Protein AF-A0A4R8PS12-F1 (afdb_monomer)

pL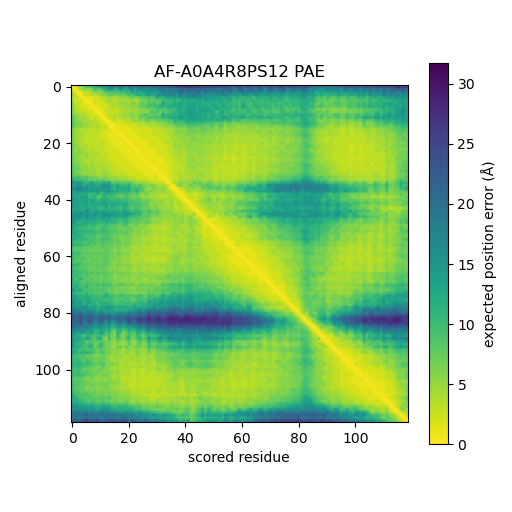DDT: mean 80.33, std 8.62, range [54.62, 93.38]

Radius of gyration: 19.25 Å; Cα contacts (8 Å, |Δi|>4): 33; chains: 1; bounding box: 38×36×56 Å

Sequence (119 aa):
MPLIRPFVLKFTEPTLFLLNLFITLIYGLLYIWLDSPIVFVEIYSFSFALEALAFLGVLFGAIIVIPPFFVYPYKHLEPQFGENGRIQPEKRLPPVLAGAFAIPISLLWFGWLARPDIH

Secondary structure (DSSP, 8-state):
-TTTHHHHHHHH-HHHHHHHHHHHHHHHHHHHHHT-HIIIIIIS---HHHHHHHHHHHHHHHHHHHHHHHHHIIIIIHHHHHHHS---GGGG-HHHHHHHHHHHHHHHHHHHH-STT--

Mean predicted aligned error: 8.05 Å

Organism: NCBI:txid1347390

Solvent-accessible surface area (backbone atoms only — not comparable to full-atom values): 7021 Å² total; per-residue (Å²): 118,80,82,54,50,65,59,50,47,37,74,72,34,65,69,56,34,52,52,51,52,52,52,51,49,52,53,52,52,52,52,51,60,77,68,41,58,61,56,41,42,71,59,64,62,47,53,76,70,54,49,56,54,60,57,47,56,58,56,55,51,50,62,65,46,47,60,59,63,54,48,50,45,60,71,62,48,53,70,53,47,78,80,70,74,65,81,63,74,69,80,66,46,68,68,53,58,58,51,65,56,50,52,60,51,50,51,52,49,50,63,63,52,68,39,79,92,57,130

Structure (mmCIF, N/CA/C/O backbone):
data_AF-A0A4R8PS12-F1
#
_entry.id   AF-A0A4R8PS12-F1
#
loop_
_atom_site.group_PDB
_atom_site.id
_atom_site.type_symbol
_atom_site.label_atom_id
_atom_site.label_alt_id
_atom_site.label_comp_id
_atom_site.label_asym_id
_atom_site.label_entity_id
_atom_site.label_seq_id
_atom_site.pdbx_PDB_ins_code
_atom_site.Cartn_x
_atom_site.Cartn_y
_atom_site.Cartn_z
_atom_site.occupancy
_atom_site.B_iso_or_equiv
_atom_site.auth_seq_id
_atom_site.auth_comp_id
_atom_site.auth_asym_id
_atom_site.auth_atom_id
_atom_site.pdbx_PDB_model_num
ATOM 1 N N . MET A 1 1 ? -9.885 -24.863 21.320 1.00 60.62 1 MET A N 1
ATOM 2 C CA . MET A 1 1 ? -10.756 -23.843 20.687 1.00 60.62 1 MET A CA 1
ATOM 3 C C . MET A 1 1 ? -10.113 -22.481 20.331 1.00 60.62 1 MET A C 1
ATOM 5 O O . MET A 1 1 ? -10.821 -21.701 19.702 1.00 60.62 1 MET A O 1
ATOM 9 N N . PRO A 1 2 ? -8.835 -22.137 20.620 1.00 70.56 2 PRO A N 1
ATOM 10 C CA . PRO A 1 2 ? -8.322 -20.805 20.254 1.00 70.56 2 PRO A CA 1
ATOM 11 C C . PRO A 1 2 ? -8.100 -20.603 18.740 1.00 70.56 2 PRO A C 1
ATOM 13 O O . PRO A 1 2 ? -8.195 -19.474 18.275 1.00 70.56 2 PRO A O 1
ATOM 16 N N . LEU A 1 3 ? -7.892 -21.672 17.954 1.00 76.19 3 LEU A N 1
ATOM 17 C CA . LEU A 1 3 ? -7.621 -21.574 16.507 1.00 76.19 3 LEU A CA 1
ATOM 18 C C . LEU A 1 3 ? -8.828 -21.179 15.640 1.00 76.19 3 LEU A C 1
ATOM 20 O O . LEU A 1 3 ? -8.641 -20.618 14.569 1.00 76.19 3 LEU A O 1
ATOM 24 N N . ILE A 1 4 ? -10.059 -21.466 16.071 1.00 84.50 4 ILE A N 1
ATOM 25 C CA . ILE A 1 4 ? -11.274 -21.198 15.272 1.00 84.50 4 ILE A CA 1
ATOM 26 C C . ILE A 1 4 ? -11.767 -19.759 15.468 1.00 84.50 4 ILE A C 1
ATOM 28 O O . ILE A 1 4 ? -12.372 -19.167 14.575 1.00 84.50 4 ILE A O 1
ATOM 32 N N . ARG A 1 5 ? -11.457 -19.166 16.624 1.00 80.19 5 ARG A N 1
ATOM 33 C CA . ARG A 1 5 ? -11.913 -17.835 17.037 1.00 80.19 5 ARG A CA 1
ATOM 34 C C . ARG A 1 5 ? -11.624 -16.726 16.005 1.00 80.19 5 ARG A C 1
ATOM 36 O O . ARG A 1 5 ? -12.538 -15.949 15.750 1.00 80.19 5 ARG A O 1
ATOM 43 N N . PRO A 1 6 ? -10.446 -16.656 15.353 1.00 78.19 6 PRO A N 1
ATOM 44 C CA . PRO A 1 6 ? -10.165 -15.632 14.345 1.00 78.19 6 PRO A CA 1
ATOM 45 C C . PRO A 1 6 ? -10.997 -15.799 13.070 1.00 78.19 6 PRO A C 1
ATOM 47 O O . PRO A 1 6 ? -11.360 -14.813 12.439 1.00 78.19 6 PRO A O 1
ATOM 50 N N . PHE A 1 7 ? -11.299 -17.039 12.673 1.00 81.06 7 PHE A N 1
ATOM 51 C CA . PHE A 1 7 ? -12.138 -17.309 11.504 1.00 81.06 7 PHE A CA 1
ATOM 52 C C . PHE A 1 7 ? -13.590 -16.941 11.788 1.00 81.06 7 PHE A C 1
ATOM 54 O O . P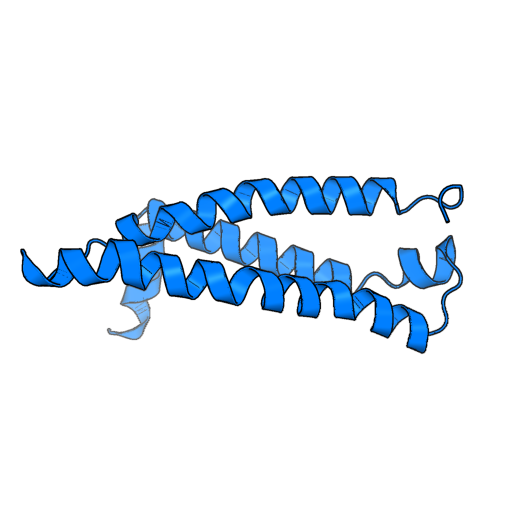HE A 1 7 ? -14.208 -16.272 10.971 1.00 81.06 7 PHE A O 1
ATOM 61 N N . VAL A 1 8 ? -14.096 -17.282 12.974 1.00 81.31 8 VAL A N 1
ATOM 62 C CA . VAL A 1 8 ? -15.448 -16.893 13.396 1.00 81.31 8 VAL A CA 1
ATOM 63 C C . VAL A 1 8 ? -15.574 -15.373 13.476 1.00 81.31 8 VAL A C 1
ATOM 65 O O . VAL A 1 8 ? -16.480 -14.828 12.863 1.00 81.31 8 VAL A O 1
ATOM 68 N N . LEU A 1 9 ? -14.637 -14.666 14.126 1.00 82.00 9 LEU A N 1
ATOM 69 C CA . LEU A 1 9 ? -14.676 -13.197 14.177 1.00 82.00 9 LEU A CA 1
ATOM 70 C C . LEU A 1 9 ? -14.682 -12.561 12.782 1.00 82.00 9 LEU A C 1
ATOM 72 O O . LEU A 1 9 ? -15.420 -11.609 12.563 1.00 82.00 9 LEU A O 1
ATOM 76 N N . LYS A 1 10 ? -13.915 -13.106 11.828 1.00 79.75 10 LYS A N 1
ATOM 77 C CA . LYS A 1 10 ? -13.907 -12.599 10.448 1.00 79.75 10 LYS A CA 1
ATOM 78 C C . LYS A 1 10 ? -15.263 -12.703 9.756 1.00 79.75 10 LYS A C 1
ATOM 80 O O . LYS A 1 10 ? -15.558 -11.836 8.952 1.00 79.75 10 LYS A O 1
ATOM 85 N N . PHE A 1 11 ? -16.061 -13.733 10.030 1.00 80.88 11 PHE A N 1
ATOM 86 C CA . PHE A 1 11 ? -17.381 -13.889 9.407 1.00 80.88 11 PHE A CA 1
ATOM 87 C C . PHE A 1 11 ? -18.515 -13.251 10.221 1.00 80.88 11 PHE A C 1
ATOM 89 O O . PHE A 1 11 ? -19.542 -12.901 9.648 1.00 80.88 11 PHE A O 1
ATOM 96 N N . THR A 1 12 ? -18.335 -13.070 11.531 1.00 83.50 12 THR A N 1
ATOM 97 C CA . THR A 1 12 ? -19.336 -12.449 12.412 1.00 83.50 12 THR A CA 1
ATOM 98 C C . THR A 1 12 ? -19.235 -10.921 12.437 1.00 83.50 12 THR A C 1
ATOM 100 O O . THR A 1 12 ? -20.251 -10.250 12.595 1.00 83.50 12 THR A O 1
ATOM 103 N N . GLU A 1 13 ? -18.036 -10.352 12.267 1.00 86.00 13 GLU A N 1
ATOM 104 C CA . GLU A 1 13 ? -17.817 -8.901 12.236 1.00 86.00 13 GLU A CA 1
ATOM 105 C C . GLU A 1 13 ? -17.578 -8.410 10.790 1.00 86.00 13 GLU A C 1
ATOM 107 O O . GLU A 1 13 ? -16.477 -8.573 10.251 1.00 86.00 13 GLU A O 1
ATOM 112 N N . PRO A 1 14 ? -18.569 -7.767 10.138 1.00 82.00 14 PRO A N 1
ATOM 113 C CA . PRO A 1 14 ? -18.490 -7.406 8.717 1.00 82.00 14 PRO A CA 1
ATOM 114 C C . PRO A 1 14 ? -17.364 -6.410 8.402 1.00 82.00 14 PRO A C 1
ATOM 116 O O . PRO A 1 14 ? -16.747 -6.479 7.340 1.00 82.00 14 PRO A O 1
ATOM 119 N N . THR A 1 15 ? -17.030 -5.516 9.333 1.00 83.94 15 THR A N 1
ATOM 120 C CA . THR A 1 15 ? -15.928 -4.557 9.165 1.00 83.94 15 THR A CA 1
ATOM 121 C C . THR A 1 15 ? -14.572 -5.261 9.058 1.00 83.94 15 THR A C 1
ATOM 123 O O . THR A 1 15 ? -13.759 -4.906 8.204 1.00 83.94 15 THR A O 1
ATOM 126 N N . LEU A 1 16 ? -14.329 -6.295 9.877 1.00 85.44 16 LEU A N 1
ATOM 127 C CA . LEU A 1 16 ? -13.097 -7.087 9.807 1.00 85.44 16 LEU A CA 1
ATOM 128 C C . LEU A 1 16 ? -13.020 -7.895 8.512 1.00 85.44 16 LEU A C 1
ATOM 130 O O . LEU A 1 16 ? -11.931 -8.049 7.954 1.00 85.44 16 LEU A O 1
ATOM 134 N N . PHE A 1 17 ? -14.153 -8.406 8.028 1.00 86.25 17 PHE A N 1
ATOM 135 C CA . PHE A 1 17 ? -14.222 -9.102 6.747 1.00 86.25 17 PHE A CA 1
ATOM 136 C C . PHE A 1 17 ? -13.762 -8.204 5.593 1.00 86.25 17 PHE A C 1
ATOM 138 O O . PHE A 1 17 ? -12.854 -8.574 4.848 1.00 86.25 17 PHE A O 1
ATOM 145 N N . LEU A 1 18 ? -14.337 -7.001 5.488 1.00 87.12 18 LEU A N 1
ATOM 146 C CA . LEU A 1 18 ? -14.022 -6.039 4.428 1.00 87.12 18 LEU A CA 1
ATOM 147 C C . LEU A 1 18 ? -12.560 -5.582 4.474 1.00 87.12 18 LEU A C 1
ATOM 149 O O . LEU A 1 18 ? -11.910 -5.500 3.434 1.00 87.12 18 LEU A O 1
ATOM 153 N N . LEU A 1 19 ? -12.019 -5.345 5.671 1.00 87.25 19 LEU A N 1
ATOM 154 C CA . LEU A 1 19 ? -10.603 -5.017 5.858 1.00 87.25 19 LEU A CA 1
ATOM 155 C C . LEU A 1 19 ? -9.679 -6.140 5.376 1.00 87.25 19 LEU A C 1
ATOM 157 O O . LEU A 1 19 ? -8.699 -5.874 4.684 1.00 87.25 19 LEU A O 1
ATOM 161 N N . ASN A 1 20 ? -9.991 -7.394 5.718 1.00 88.88 20 ASN A N 1
ATOM 162 C CA . ASN A 1 20 ? -9.208 -8.536 5.249 1.00 88.88 20 ASN A CA 1
ATOM 163 C C . ASN A 1 20 ? -9.282 -8.671 3.727 1.00 88.88 20 ASN A C 1
ATOM 165 O O . ASN A 1 20 ? -8.245 -8.849 3.097 1.00 88.88 20 ASN A O 1
ATOM 169 N N . LEU A 1 21 ? -10.474 -8.531 3.139 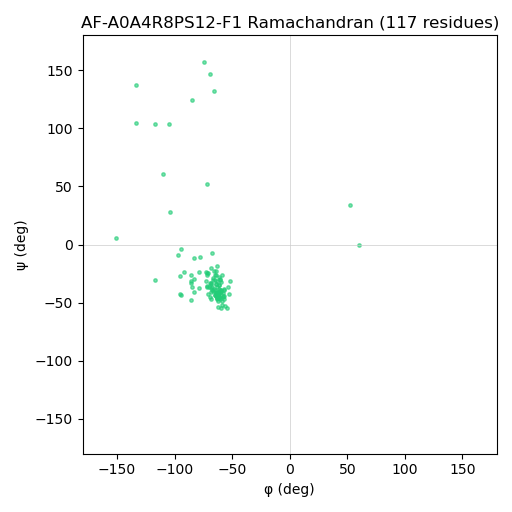1.00 89.69 21 LEU A N 1
ATOM 170 C CA . LEU A 1 21 ? -10.656 -8.560 1.687 1.00 89.69 21 LEU A CA 1
ATOM 171 C C . LEU A 1 21 ? -9.816 -7.473 0.997 1.00 89.69 21 LEU A C 1
ATOM 173 O O . LEU A 1 21 ? -9.128 -7.748 0.016 1.00 89.69 21 LEU A O 1
ATOM 177 N N . PHE A 1 22 ? -9.834 -6.255 1.541 1.00 88.62 22 PHE A N 1
ATOM 178 C CA . PHE A 1 22 ? -9.058 -5.126 1.033 1.00 88.62 22 PHE A CA 1
ATOM 179 C C . PHE A 1 22 ? -7.548 -5.389 1.090 1.00 88.62 22 PHE A C 1
ATOM 181 O O . PHE A 1 22 ? -6.846 -5.186 0.102 1.00 88.62 22 PHE A O 1
ATOM 188 N N . ILE A 1 23 ? -7.049 -5.907 2.216 1.00 89.38 23 ILE A N 1
ATOM 189 C CA . ILE A 1 23 ? -5.636 -6.277 2.367 1.00 89.38 23 ILE A CA 1
ATOM 190 C C . ILE A 1 23 ? -5.262 -7.385 1.374 1.00 89.38 23 ILE A C 1
ATOM 192 O O . ILE A 1 23 ? -4.244 -7.272 0.695 1.00 89.38 23 ILE A O 1
ATOM 196 N N . THR A 1 24 ? -6.086 -8.429 1.243 1.00 92.56 24 THR A N 1
ATOM 197 C CA . THR A 1 24 ? -5.857 -9.511 0.274 1.00 92.56 24 THR A CA 1
ATOM 198 C C . THR A 1 24 ? -5.783 -8.982 -1.156 1.00 92.56 24 THR A C 1
ATOM 200 O O . THR A 1 24 ? -4.895 -9.394 -1.899 1.00 92.56 24 THR A O 1
ATOM 203 N N . LEU A 1 25 ? -6.654 -8.043 -1.531 1.00 91.62 25 LEU A N 1
ATOM 204 C CA . LEU A 1 25 ? -6.622 -7.406 -2.847 1.00 91.62 25 LEU A CA 1
ATOM 205 C C . LEU A 1 25 ? -5.315 -6.632 -3.070 1.00 91.62 25 LEU A C 1
ATOM 207 O O . LEU A 1 25 ? -4.690 -6.802 -4.113 1.00 91.62 25 LEU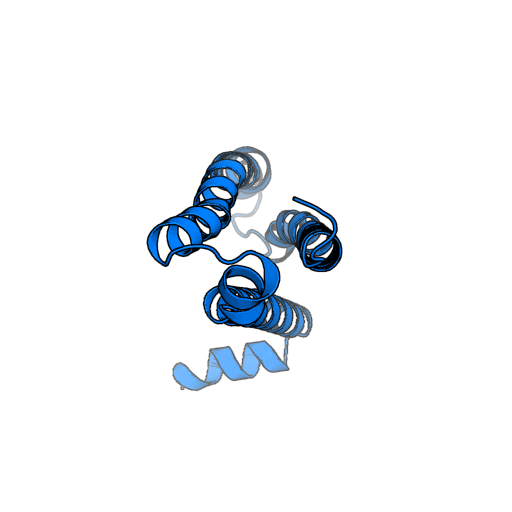 A O 1
ATOM 211 N N . ILE A 1 26 ? -4.866 -5.837 -2.092 1.00 90.19 26 ILE A N 1
ATOM 212 C CA . ILE A 1 26 ? -3.600 -5.088 -2.194 1.00 90.19 26 ILE A CA 1
ATOM 213 C C . ILE A 1 26 ? -2.413 -6.035 -2.371 1.00 90.19 26 ILE A C 1
ATOM 215 O O . ILE A 1 26 ? -1.579 -5.813 -3.246 1.00 90.19 26 ILE A O 1
ATOM 219 N N . TYR A 1 27 ? -2.337 -7.097 -1.565 1.00 89.81 27 TYR A N 1
ATOM 220 C CA . TYR A 1 27 ? -1.260 -8.078 -1.692 1.00 89.81 27 TYR A CA 1
ATOM 221 C C . TYR A 1 27 ? -1.312 -8.803 -3.038 1.00 89.81 27 TYR A C 1
ATOM 223 O O . TYR A 1 27 ? -0.271 -8.970 -3.665 1.00 89.81 27 TYR A O 1
ATOM 231 N N . GLY A 1 28 ? -2.502 -9.178 -3.515 1.00 91.44 28 GLY A N 1
ATOM 232 C CA . GLY A 1 28 ? -2.670 -9.772 -4.842 1.00 91.44 28 GLY A CA 1
ATOM 233 C C . GLY A 1 28 ? -2.135 -8.866 -5.953 1.00 91.44 28 GLY A C 1
ATOM 234 O O . GLY A 1 28 ? -1.359 -9.321 -6.788 1.00 91.44 28 GLY A O 1
ATOM 235 N N . LEU A 1 29 ? -2.477 -7.575 -5.924 1.00 89.50 29 LEU A N 1
ATOM 236 C CA . LEU A 1 29 ? -1.967 -6.592 -6.886 1.00 89.50 29 LEU A CA 1
ATOM 237 C C . LEU A 1 29 ? -0.449 -6.419 -6.801 1.00 89.50 29 LEU A C 1
ATOM 239 O O . LEU A 1 29 ? 0.210 -6.334 -7.833 1.00 89.50 29 LEU A O 1
ATOM 243 N N . LEU A 1 30 ? 0.109 -6.392 -5.589 1.00 87.56 30 LEU A N 1
ATOM 244 C CA . LEU A 1 30 ? 1.552 -6.290 -5.385 1.00 87.56 30 LEU A CA 1
ATOM 245 C C . LEU A 1 30 ? 2.285 -7.492 -5.989 1.00 87.56 30 LEU A C 1
ATOM 247 O O . LEU A 1 30 ? 3.300 -7.305 -6.651 1.00 87.56 30 LEU A O 1
ATOM 251 N N . TYR A 1 31 ? 1.761 -8.708 -5.817 1.00 86.44 31 TYR A N 1
ATOM 252 C CA . TYR A 1 31 ? 2.359 -9.902 -6.417 1.00 86.44 31 TYR A CA 1
ATOM 253 C C . TYR A 1 31 ? 2.235 -9.925 -7.940 1.00 86.44 31 TYR A C 1
ATOM 255 O O . TYR A 1 31 ? 3.211 -10.251 -8.604 1.00 86.44 31 TYR A O 1
ATOM 263 N N . ILE A 1 32 ? 1.086 -9.526 -8.495 1.00 86.56 32 ILE A N 1
ATOM 264 C CA . ILE A 1 32 ? 0.917 -9.405 -9.954 1.00 86.56 32 ILE A CA 1
ATOM 265 C C . ILE A 1 32 ? 1.916 -8.396 -10.526 1.00 86.56 32 ILE A C 1
ATOM 267 O O . ILE A 1 32 ? 2.474 -8.616 -11.593 1.00 86.56 32 ILE A O 1
ATOM 271 N N . TRP A 1 33 ? 2.163 -7.295 -9.817 1.00 82.06 33 TRP A N 1
ATOM 272 C CA . TRP A 1 33 ? 3.131 -6.294 -10.249 1.00 82.06 33 TRP A CA 1
ATOM 273 C C . TRP A 1 33 ? 4.572 -6.819 -10.236 1.00 82.06 33 TRP A C 1
ATOM 275 O O . TRP A 1 33 ? 5.312 -6.551 -11.179 1.00 82.06 33 TRP A O 1
ATOM 285 N N . LEU A 1 34 ? 4.947 -7.599 -9.214 1.00 80.50 34 LEU A N 1
ATOM 286 C CA . LEU A 1 34 ? 6.251 -8.273 -9.152 1.00 80.50 34 LEU A CA 1
ATOM 287 C C . LEU A 1 34 ? 6.436 -9.328 -10.254 1.00 80.50 34 LEU A C 1
ATOM 289 O O . LEU A 1 34 ? 7.567 -9.603 -10.633 1.00 80.50 34 LEU A O 1
ATOM 293 N N . ASP A 1 35 ? 5.343 -9.900 -10.760 1.00 80.31 35 ASP A N 1
ATOM 294 C CA . ASP A 1 35 ? 5.328 -10.945 -11.791 1.00 80.31 35 ASP A CA 1
ATOM 295 C C . ASP A 1 35 ? 4.914 -10.404 -13.175 1.00 80.31 35 ASP A C 1
ATOM 297 O O . ASP A 1 35 ? 4.345 -11.124 -13.993 1.00 80.31 35 ASP A O 1
ATOM 301 N N . SER A 1 36 ? 5.172 -9.118 -13.460 1.00 75.75 36 SER A N 1
ATOM 302 C CA . SER A 1 36 ? 4.805 -8.468 -14.732 1.00 75.75 36 SER A CA 1
ATOM 303 C C . SER A 1 36 ? 6.015 -8.137 -15.627 1.00 75.75 36 SER A C 1
ATOM 305 O O . SER A 1 36 ? 6.225 -6.971 -15.984 1.00 75.75 36 SER A O 1
ATOM 307 N N . PRO A 1 37 ? 6.816 -9.133 -16.062 1.00 69.94 37 PRO A N 1
ATOM 308 C CA . PRO A 1 37 ? 7.938 -8.891 -16.965 1.00 69.94 37 PRO A CA 1
ATOM 309 C C . PRO A 1 37 ? 7.462 -8.465 -18.359 1.00 69.94 37 PRO A C 1
ATOM 311 O O . PRO A 1 37 ? 8.213 -7.833 -19.086 1.00 69.94 37 PRO A O 1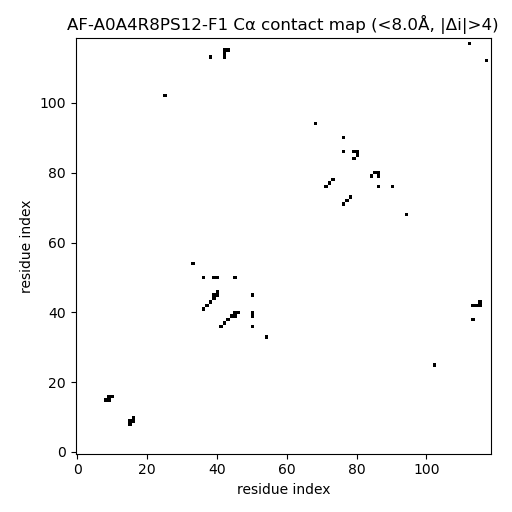
ATOM 314 N N . ILE A 1 38 ? 6.207 -8.740 -18.733 1.00 74.75 38 ILE A N 1
ATOM 315 C CA . ILE A 1 38 ? 5.639 -8.354 -20.035 1.00 74.75 38 ILE A CA 1
ATOM 316 C C . ILE A 1 38 ? 5.714 -6.833 -20.228 1.00 74.75 38 ILE A C 1
ATOM 318 O O . ILE A 1 38 ? 6.143 -6.356 -21.274 1.00 74.75 38 ILE A O 1
ATOM 322 N N . VAL A 1 39 ? 5.361 -6.044 -19.209 1.00 77.88 39 VAL A N 1
ATOM 323 C CA . VAL A 1 39 ? 5.400 -4.579 -19.334 1.00 77.88 39 VAL A CA 1
ATOM 324 C C . VAL A 1 39 ? 6.846 -4.085 -19.410 1.00 77.88 39 VAL A C 1
ATOM 326 O O . VAL A 1 39 ? 7.175 -3.274 -20.269 1.00 77.88 39 VAL A O 1
ATOM 329 N N . PHE A 1 40 ? 7.735 -4.589 -18.556 1.00 76.06 40 PHE A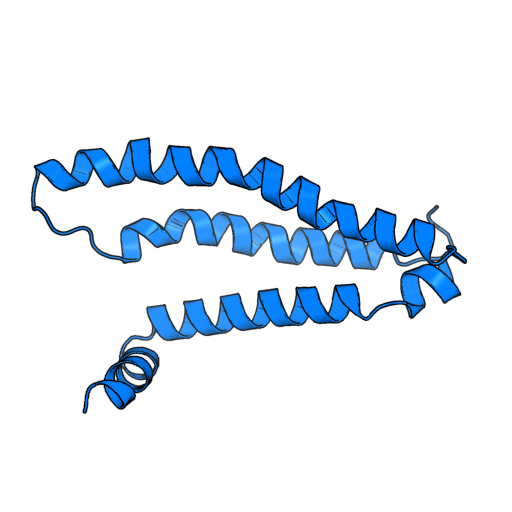 N 1
ATOM 330 C CA . PHE A 1 40 ? 9.105 -4.074 -18.474 1.00 76.06 40 PHE A CA 1
ATOM 331 C C . PHE A 1 40 ? 10.026 -4.594 -19.589 1.00 76.06 40 PHE A C 1
ATOM 333 O O . PHE A 1 40 ? 10.846 -3.841 -20.112 1.00 76.06 40 PHE A O 1
ATOM 340 N N . VAL A 1 41 ? 9.883 -5.855 -19.989 1.00 77.19 41 VAL A N 1
ATOM 341 C CA . VAL A 1 41 ? 10.758 -6.527 -20.959 1.00 77.19 41 VAL A CA 1
ATOM 342 C C . VAL A 1 41 ? 10.195 -6.455 -22.376 1.00 77.19 41 VAL A C 1
ATOM 344 O O . VAL A 1 41 ? 10.954 -6.163 -23.295 1.00 77.19 41 VAL A O 1
ATOM 347 N N . GLU A 1 42 ? 8.892 -6.674 -22.592 1.00 77.81 42 GLU A N 1
ATOM 348 C CA . GLU A 1 42 ? 8.338 -6.680 -23.959 1.00 77.81 42 GLU A CA 1
ATOM 349 C C . GLU A 1 42 ? 8.020 -5.272 -24.480 1.00 77.81 42 GLU A C 1
ATOM 351 O O . GLU A 1 42 ? 8.302 -4.982 -25.640 1.00 77.81 42 GLU A O 1
ATOM 356 N N . ILE A 1 43 ? 7.467 -4.382 -23.644 1.00 78.62 43 ILE A N 1
ATOM 357 C CA . ILE A 1 43 ? 7.104 -3.012 -24.066 1.00 78.62 43 ILE A CA 1
ATOM 358 C C . ILE A 1 43 ? 8.305 -2.071 -23.950 1.00 78.62 43 ILE A C 1
ATOM 360 O O . ILE A 1 43 ? 8.608 -1.327 -24.880 1.00 78.62 43 ILE A O 1
ATOM 364 N N . TYR A 1 44 ? 8.992 -2.107 -22.806 1.00 78.06 44 TYR A N 1
ATOM 365 C CA . TYR A 1 44 ? 10.078 -1.176 -22.498 1.00 78.06 44 TYR A CA 1
ATOM 366 C C . TYR A 1 44 ? 11.480 -1.712 -22.792 1.00 78.06 44 TYR A C 1
ATOM 368 O O . TYR A 1 44 ? 12.439 -0.938 -22.766 1.00 78.06 44 TYR A O 1
ATOM 376 N N . SER A 1 45 ? 11.632 -3.001 -23.115 1.00 80.69 45 SER A N 1
ATOM 377 C CA . SER A 1 45 ? 12.936 -3.627 -23.395 1.00 80.69 45 SER A CA 1
ATOM 378 C C . SER A 1 45 ? 13.989 -3.394 -22.299 1.00 80.69 45 SER A C 1
ATOM 380 O O . SER A 1 45 ? 15.182 -3.254 -22.574 1.00 80.69 45 SER A O 1
ATOM 382 N N . PHE A 1 46 ? 13.558 -3.337 -21.034 1.00 81.50 46 PHE A N 1
ATOM 383 C CA . PHE A 1 46 ? 14.459 -3.166 -19.897 1.00 81.50 46 PHE A CA 1
ATOM 384 C C . PHE A 1 46 ? 15.329 -4.408 -19.678 1.00 81.50 46 PHE A C 1
ATOM 386 O O . PHE A 1 46 ? 14.910 -5.543 -19.892 1.00 81.50 46 PHE A O 1
ATOM 393 N N . SER A 1 47 ? 16.559 -4.189 -19.204 1.00 83.38 47 SER A N 1
ATOM 394 C CA . SER A 1 47 ? 17.380 -5.275 -18.668 1.00 83.38 47 SER A CA 1
ATOM 395 C C . SER A 1 47 ? 16.875 -5.687 -17.280 1.00 83.38 47 SER A C 1
ATOM 397 O O . SER A 1 47 ? 16.298 -4.872 -16.559 1.00 83.38 47 SER A O 1
ATOM 399 N N . PHE A 1 48 ? 17.167 -6.919 -16.851 1.00 79.31 48 PHE A N 1
ATOM 400 C CA . PHE A 1 48 ? 16.781 -7.426 -15.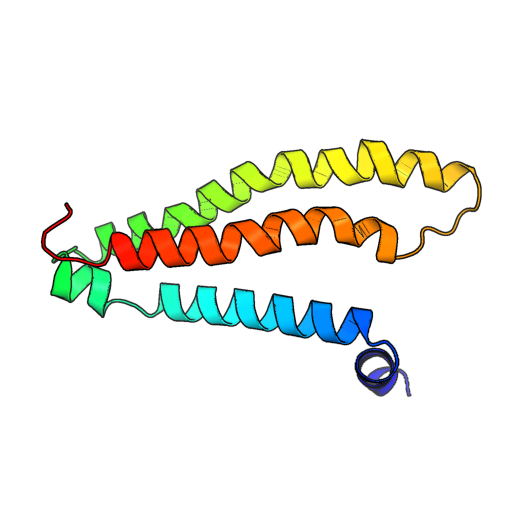523 1.00 79.31 48 PHE A CA 1
ATOM 401 C C . PHE A 1 48 ? 17.190 -6.504 -14.355 1.00 79.31 48 PHE A C 1
ATOM 403 O O . PHE A 1 48 ? 16.504 -6.429 -13.340 1.00 79.31 48 PHE A O 1
ATOM 410 N N . ALA A 1 49 ? 18.302 -5.771 -14.486 1.00 82.44 49 ALA A N 1
ATOM 411 C CA . ALA A 1 49 ? 18.743 -4.820 -13.464 1.00 82.44 49 ALA A CA 1
ATOM 412 C C . ALA A 1 49 ? 17.861 -3.557 -13.405 1.00 82.44 49 ALA A C 1
ATOM 414 O O . ALA A 1 49 ? 17.615 -3.028 -12.322 1.00 82.44 49 ALA A O 1
ATOM 415 N N . LEU A 1 50 ? 17.378 -3.081 -14.557 1.00 82.56 50 LEU A N 1
ATOM 416 C CA . LEU A 1 50 ? 16.454 -1.946 -14.657 1.00 82.56 50 LEU A CA 1
ATOM 417 C C . LEU A 1 50 ? 15.049 -2.318 -14.167 1.00 82.56 50 LEU A C 1
ATOM 419 O O . LEU A 1 50 ? 14.407 -1.511 -13.500 1.00 82.56 50 LEU A O 1
ATOM 423 N N . GLU A 1 51 ? 14.608 -3.550 -14.418 1.00 81.19 51 GLU A N 1
ATOM 424 C CA . GLU A 1 51 ? 13.365 -4.095 -13.859 1.00 81.19 51 GLU A CA 1
ATOM 425 C C . GLU A 1 51 ? 13.394 -4.085 -12.320 1.00 81.19 51 GLU A C 1
ATOM 427 O O . GLU A 1 51 ? 12.502 -3.533 -11.675 1.00 81.19 51 GLU A O 1
ATOM 432 N N . ALA A 1 52 ? 14.480 -4.579 -11.715 1.00 81.44 52 ALA A N 1
ATOM 433 C CA . ALA A 1 52 ? 14.661 -4.529 -10.263 1.00 81.44 52 ALA A CA 1
ATOM 434 C C . ALA A 1 52 ? 14.662 -3.093 -9.707 1.00 81.44 52 ALA A C 1
ATOM 436 O O . ALA A 1 52 ? 14.200 -2.850 -8.588 1.00 81.44 52 ALA A O 1
ATOM 437 N N . LEU A 1 53 ? 15.153 -2.126 -10.488 1.00 84.75 53 LEU A N 1
ATOM 438 C CA . LEU A 1 53 ? 15.139 -0.716 -10.113 1.00 84.75 53 LEU A CA 1
ATOM 439 C C . LEU A 1 53 ? 13.718 -0.134 -10.120 1.00 84.75 53 LEU A C 1
ATOM 441 O O . LEU A 1 53 ? 13.385 0.652 -9.233 1.00 84.75 53 LEU A O 1
ATOM 445 N N . ALA A 1 54 ? 12.859 -0.556 -11.052 1.00 82.94 54 ALA A N 1
ATOM 446 C CA . ALA A 1 54 ? 11.446 -0.178 -11.054 1.00 82.94 54 ALA A CA 1
ATOM 447 C C . ALA A 1 54 ? 10.733 -0.663 -9.775 1.00 82.94 54 ALA A C 1
ATOM 449 O O . ALA A 1 54 ? 9.913 0.065 -9.204 1.00 82.94 54 ALA A O 1
ATOM 450 N N . PHE A 1 55 ? 11.127 -1.829 -9.246 1.00 81.25 55 PHE A N 1
ATOM 451 C CA . PHE A 1 55 ? 10.605 -2.353 -7.982 1.00 81.25 55 PHE A CA 1
ATOM 452 C C . PHE A 1 55 ? 10.972 -1.514 -6.743 1.00 81.25 55 PHE A C 1
ATOM 454 O O . PHE A 1 55 ? 10.218 -1.512 -5.762 1.00 81.25 55 PHE A O 1
ATOM 461 N N . LEU A 1 56 ? 12.042 -0.706 -6.787 1.00 86.75 56 LEU A N 1
ATOM 462 C CA . LEU A 1 56 ? 12.370 0.225 -5.694 1.00 86.75 56 LEU A CA 1
ATOM 463 C C . LEU A 1 56 ? 11.304 1.305 -5.478 1.00 86.75 56 LEU A C 1
ATOM 465 O O . LEU A 1 56 ? 11.247 1.875 -4.387 1.00 86.75 56 LEU A O 1
ATOM 469 N N . GLY A 1 57 ? 10.422 1.562 -6.450 1.00 84.81 57 GLY A N 1
ATOM 470 C CA . GLY A 1 57 ? 9.292 2.475 -6.264 1.00 84.81 57 GLY A CA 1
ATOM 471 C C . GLY A 1 57 ? 8.430 2.114 -5.046 1.00 84.81 57 GLY A C 1
ATOM 472 O O . GLY A 1 57 ? 8.008 3.001 -4.301 1.00 84.81 57 GLY A O 1
ATOM 473 N N . VAL A 1 58 ? 8.251 0.817 -4.764 1.00 85.75 58 VAL A N 1
ATOM 474 C CA . VAL A 1 58 ? 7.517 0.345 -3.575 1.00 85.75 58 VAL A CA 1
ATOM 475 C C . VAL A 1 58 ? 8.277 0.652 -2.285 1.00 85.75 58 VAL A C 1
ATOM 477 O O . VAL A 1 58 ? 7.661 1.043 -1.293 1.00 85.75 58 VAL A O 1
ATOM 480 N N . LEU A 1 59 ? 9.610 0.544 -2.297 1.00 88.19 59 LEU A N 1
ATOM 481 C CA . LEU A 1 59 ? 10.445 0.901 -1.149 1.00 88.19 59 LEU A CA 1
ATOM 482 C C . LEU A 1 59 ? 10.323 2.395 -0.826 1.00 88.19 59 LEU A C 1
ATOM 484 O O . LEU A 1 59 ? 10.105 2.758 0.330 1.00 88.19 59 LEU A O 1
ATOM 488 N N . PHE A 1 60 ? 10.401 3.260 -1.840 1.00 90.50 60 PHE A N 1
ATOM 489 C CA . PHE A 1 60 ? 10.202 4.699 -1.655 1.00 90.50 60 PHE A CA 1
ATOM 490 C C . PHE A 1 60 ? 8.793 5.019 -1.146 1.00 90.50 60 PHE A C 1
ATOM 492 O O . PHE A 1 60 ? 8.651 5.804 -0.207 1.00 90.50 60 PHE A O 1
ATOM 499 N N . GLY A 1 61 ? 7.763 4.365 -1.690 1.00 87.44 61 GLY A N 1
ATOM 500 C CA . GLY A 1 61 ? 6.393 4.485 -1.189 1.00 87.44 61 GLY A CA 1
ATOM 501 C C . GLY A 1 61 ? 6.278 4.115 0.294 1.00 87.44 61 GLY A C 1
ATOM 502 O O . GLY A 1 61 ? 5.686 4.862 1.073 1.00 87.44 61 GLY A O 1
ATOM 503 N N . ALA A 1 62 ? 6.912 3.017 0.715 1.00 88.56 62 ALA A N 1
ATOM 504 C CA . ALA A 1 62 ? 6.941 2.605 2.116 1.00 88.56 62 ALA A CA 1
ATOM 505 C C . ALA A 1 62 ? 7.631 3.650 3.008 1.00 88.56 62 ALA A C 1
ATOM 507 O O . ALA A 1 62 ? 7.089 4.012 4.053 1.00 88.56 62 ALA A O 1
ATOM 508 N N . ILE A 1 63 ? 8.776 4.191 2.578 1.00 93.38 63 ILE A N 1
ATOM 509 C CA . ILE A 1 63 ? 9.510 5.231 3.318 1.00 93.38 63 ILE A CA 1
ATOM 510 C C . ILE A 1 63 ? 8.651 6.487 3.514 1.00 93.38 63 ILE A C 1
ATOM 512 O O . ILE A 1 63 ? 8.641 7.059 4.603 1.00 93.38 63 ILE A O 1
ATOM 516 N N . ILE A 1 64 ? 7.888 6.890 2.497 1.00 90.19 64 ILE A N 1
ATOM 517 C CA . ILE A 1 64 ? 7.001 8.062 2.564 1.00 90.19 64 ILE A CA 1
ATOM 518 C C . ILE A 1 64 ? 5.809 7.822 3.509 1.00 90.19 64 ILE A C 1
ATOM 520 O O . ILE A 1 64 ? 5.355 8.752 4.177 1.00 90.19 64 ILE A O 1
ATOM 524 N N . VAL A 1 65 ? 5.309 6.586 3.604 1.00 88.50 65 VAL A N 1
ATOM 525 C CA . VAL A 1 65 ? 4.163 6.226 4.463 1.00 88.50 65 VAL A CA 1
ATOM 526 C C . V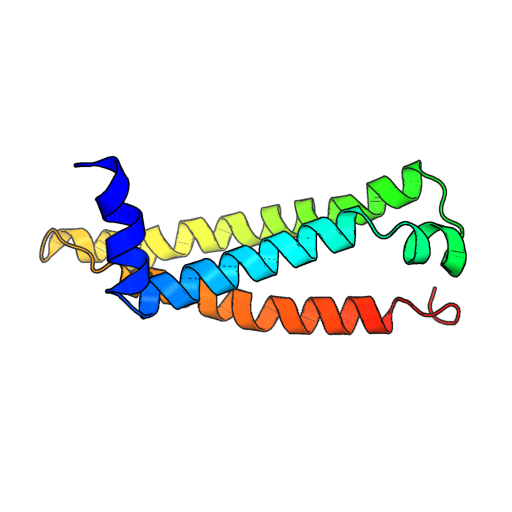AL A 1 65 ? 4.553 6.063 5.939 1.00 88.50 65 VAL A C 1
ATOM 528 O O . VAL A 1 65 ? 3.709 6.251 6.818 1.00 88.50 65 VAL A O 1
ATOM 531 N N . ILE A 1 66 ? 5.821 5.776 6.243 1.00 89.12 66 ILE A N 1
ATOM 532 C CA . ILE A 1 66 ? 6.309 5.594 7.620 1.00 89.12 66 ILE A CA 1
ATOM 533 C C . ILE A 1 66 ? 5.993 6.806 8.528 1.00 89.12 66 ILE A C 1
ATOM 535 O O . ILE A 1 66 ? 5.340 6.611 9.555 1.00 89.12 66 ILE A O 1
ATOM 539 N N . PRO A 1 67 ? 6.368 8.059 8.195 1.00 89.31 67 PRO A N 1
ATOM 540 C CA . PRO A 1 67 ? 6.102 9.208 9.061 1.00 89.31 67 PRO A CA 1
ATOM 541 C C . PRO A 1 67 ? 4.618 9.416 9.425 1.00 89.31 67 PRO A C 1
ATOM 543 O O . PRO A 1 67 ? 4.320 9.485 10.621 1.00 89.31 67 PRO A O 1
ATOM 546 N N . PRO A 1 68 ? 3.656 9.480 8.476 1.00 84.81 68 PRO A N 1
ATOM 547 C CA . PRO A 1 68 ? 2.247 9.648 8.833 1.00 84.81 68 PRO A CA 1
ATOM 548 C C . PRO A 1 68 ? 1.694 8.454 9.621 1.00 84.81 68 PRO A C 1
ATOM 550 O O . PRO A 1 68 ? 0.841 8.649 10.491 1.00 84.81 68 PRO A O 1
ATOM 553 N N . PHE A 1 69 ? 2.210 7.242 9.385 1.00 84.31 69 PHE A N 1
ATOM 554 C CA . PHE A 1 69 ? 1.819 6.047 10.132 1.00 84.31 69 PHE A CA 1
ATOM 555 C C . PHE A 1 69 ? 2.192 6.116 11.619 1.00 84.31 69 PHE A C 1
ATOM 557 O O . PHE A 1 69 ? 1.430 5.622 12.443 1.00 84.31 69 PHE A O 1
ATOM 564 N N . PHE A 1 70 ? 3.310 6.755 11.982 1.00 84.25 70 PHE A N 1
ATOM 565 C CA . PHE A 1 70 ? 3.692 6.968 13.386 1.00 84.25 70 PHE A CA 1
ATOM 566 C C . PHE A 1 70 ? 3.039 8.212 14.000 1.00 84.25 70 PHE A C 1
ATOM 568 O O . PHE A 1 70 ? 2.637 8.194 15.164 1.00 84.25 70 PHE A O 1
ATOM 575 N N . VAL A 1 71 ? 2.877 9.287 13.224 1.00 84.12 71 VAL A N 1
ATOM 576 C CA . VAL A 1 71 ? 2.287 10.542 13.720 1.00 84.12 71 VAL A CA 1
ATOM 577 C C . VAL A 1 71 ? 0.804 10.383 14.058 1.00 84.12 71 VAL A C 1
ATOM 579 O O . VAL A 1 71 ? 0.346 10.939 15.056 1.00 84.12 71 VAL A O 1
ATOM 582 N N . TYR A 1 72 ? 0.046 9.629 13.258 1.00 82.00 72 TYR A N 1
ATOM 583 C CA . TYR A 1 72 ? -1.387 9.426 13.477 1.00 82.00 72 TYR A CA 1
ATOM 584 C C . TYR A 1 72 ? -1.718 8.786 14.844 1.00 82.00 72 TYR A C 1
ATOM 586 O O . TYR A 1 72 ? -2.475 9.389 15.609 1.00 82.00 72 TYR A O 1
ATOM 594 N N . PRO A 1 73 ? -1.156 7.621 15.224 1.00 78.06 73 PRO A N 1
ATOM 595 C CA . PRO A 1 73 ? -1.405 7.029 16.532 1.00 78.06 73 PRO A CA 1
ATOM 596 C C . PRO A 1 73 ? -0.875 7.878 17.684 1.00 78.06 73 PRO A C 1
ATOM 598 O O . PRO A 1 73 ? -1.593 8.036 18.669 1.00 78.06 73 PRO A O 1
ATOM 601 N N . TYR A 1 74 ? 0.300 8.490 17.536 1.00 78.12 74 TYR A N 1
ATOM 602 C CA . TYR A 1 74 ? 0.864 9.375 18.557 1.00 78.12 74 TYR A CA 1
ATOM 603 C C . TYR A 1 74 ? -0.045 10.581 18.839 1.00 78.12 74 TYR A C 1
ATOM 605 O O . TYR A 1 74 ? -0.342 10.915 19.981 1.00 78.12 74 TYR A O 1
ATOM 613 N N . LYS A 1 75 ? -0.568 11.234 17.794 1.00 76.06 75 LYS A N 1
ATOM 614 C CA . LYS A 1 75 ? -1.410 12.425 17.972 1.00 76.06 75 LYS A CA 1
ATOM 615 C C . LYS A 1 75 ? -2.868 12.128 18.279 1.00 76.06 75 LYS A C 1
ATOM 617 O O . LYS A 1 75 ? -3.535 13.002 18.823 1.00 76.06 75 LYS A O 1
ATOM 622 N N . HIS A 1 76 ? -3.421 11.010 17.817 1.00 72.12 76 HIS A N 1
ATOM 623 C CA . HIS A 1 76 ? -4.869 10.778 17.877 1.00 72.12 76 HIS A CA 1
ATOM 624 C C . HIS A 1 76 ? -5.248 9.589 18.747 1.00 72.12 76 HIS A C 1
ATOM 626 O O . HIS A 1 76 ? -6.321 9.625 19.335 1.00 72.12 76 HIS A O 1
ATOM 632 N N . LEU A 1 77 ? -4.414 8.556 18.867 1.00 73.25 77 LEU A N 1
ATOM 633 C CA . LEU A 1 77 ? -4.749 7.354 19.636 1.00 73.25 77 LEU A CA 1
ATOM 634 C C . LEU A 1 77 ? -4.190 7.426 21.067 1.00 73.25 77 LEU A C 1
ATOM 636 O O . LEU A 1 77 ? -4.925 7.133 22.005 1.00 73.25 77 LEU A O 1
ATOM 640 N N . GLU A 1 78 ? -2.954 7.886 21.265 1.00 72.75 78 GLU A N 1
ATOM 641 C CA . GLU A 1 78 ? -2.340 8.015 22.601 1.00 72.75 78 GLU A CA 1
ATOM 642 C C . GLU A 1 78 ? -3.081 8.951 23.573 1.00 72.75 78 GLU A C 1
ATOM 644 O O . GLU A 1 78 ? -3.277 8.550 24.720 1.00 72.75 78 GLU A O 1
ATOM 649 N N . PRO A 1 79 ? -3.604 10.126 23.169 1.00 70.31 79 PRO A N 1
ATOM 650 C CA . PRO A 1 79 ? -4.355 10.986 24.089 1.00 70.31 79 PRO A CA 1
ATOM 651 C C . PRO A 1 79 ? -5.652 10.336 24.591 1.00 70.31 79 PRO A C 1
ATOM 653 O O . PRO A 1 79 ? -6.120 10.629 25.686 1.00 70.31 79 PRO A O 1
ATOM 656 N N . GLN A 1 80 ? -6.220 9.412 23.809 1.00 67.25 80 GLN A N 1
ATOM 657 C CA . GLN A 1 80 ? -7.467 8.715 24.133 1.00 67.25 80 GLN A CA 1
ATOM 658 C C . GLN A 1 80 ? -7.257 7.508 25.059 1.00 67.25 80 GLN A C 1
ATOM 660 O O . GLN A 1 80 ? -8.229 6.965 25.589 1.00 67.25 80 GLN A O 1
ATOM 665 N N . PHE A 1 81 ? -6.007 7.077 25.280 1.00 65.62 81 PHE A N 1
ATOM 666 C CA . PHE A 1 81 ? -5.698 6.032 26.260 1.00 65.62 81 PHE A CA 1
ATOM 667 C C . PHE A 1 81 ? -5.963 6.493 27.701 1.00 65.62 81 PHE A C 1
ATOM 669 O O . PHE A 1 81 ? -6.308 5.659 28.538 1.00 65.62 81 PHE A O 1
ATOM 676 N N . GLY A 1 82 ? -5.854 7.799 27.974 1.00 56.03 82 GLY A N 1
ATOM 677 C CA . GLY A 1 82 ? -6.018 8.375 29.311 1.00 56.03 82 GLY A CA 1
ATOM 678 C C . GLY A 1 82 ? -7.457 8.423 29.836 1.00 56.03 82 GLY A C 1
ATOM 679 O O . GLY A 1 82 ? -7.641 8.435 31.047 1.00 56.03 82 GLY A O 1
ATOM 680 N N . GLU A 1 83 ? -8.477 8.413 28.967 1.00 58.06 83 GLU A N 1
ATOM 681 C CA . GLU A 1 83 ? -9.866 8.647 29.402 1.00 58.06 83 GLU A CA 1
ATOM 682 C C . GLU A 1 83 ? -10.678 7.373 29.683 1.00 58.06 83 GLU A C 1
ATOM 684 O O . GLU A 1 83 ? -11.585 7.431 30.500 1.00 58.06 83 GLU A O 1
ATOM 689 N N . ASN A 1 84 ? -10.384 6.220 29.057 1.00 54.62 84 ASN A N 1
ATOM 690 C CA . ASN A 1 84 ? -11.175 4.984 29.253 1.00 54.62 84 ASN A CA 1
ATOM 691 C C . ASN A 1 84 ? -10.396 3.660 29.074 1.00 54.62 84 ASN A C 1
ATOM 693 O O . ASN A 1 84 ? -11.003 2.586 29.065 1.00 54.62 84 ASN A O 1
ATOM 697 N N . GLY A 1 85 ? -9.068 3.692 28.882 1.00 59.69 85 GLY A N 1
ATOM 698 C CA . GLY A 1 85 ? -8.203 2.498 28.785 1.00 59.69 85 GLY A CA 1
ATOM 699 C C . GLY A 1 85 ? -8.513 1.512 27.643 1.00 59.69 85 GLY A C 1
ATOM 700 O O . GLY A 1 85 ? -7.836 0.494 27.496 1.00 59.69 85 GLY A O 1
ATOM 701 N N . ARG A 1 86 ? -9.534 1.782 26.821 1.00 59.19 86 ARG A N 1
ATOM 702 C CA . ARG A 1 86 ? -10.010 0.912 25.742 1.00 59.19 86 ARG A CA 1
ATOM 703 C C . ARG A 1 86 ? -10.213 1.732 24.479 1.00 59.19 86 ARG A C 1
ATOM 705 O O . ARG A 1 86 ? -11.198 2.451 24.336 1.00 59.19 86 ARG A O 1
ATOM 712 N N . ILE A 1 87 ? -9.289 1.582 23.537 1.00 63.88 87 ILE A N 1
ATOM 713 C CA . ILE A 1 87 ? -9.440 2.130 22.192 1.00 63.88 87 ILE A CA 1
ATOM 714 C C . ILE A 1 87 ? -10.239 1.145 21.349 1.00 63.88 87 ILE A C 1
ATOM 716 O O . ILE A 1 87 ? -9.857 -0.016 21.203 1.00 63.88 87 ILE A O 1
ATOM 720 N N . GLN A 1 88 ? -11.335 1.625 20.767 1.00 67.38 88 GLN A N 1
ATOM 721 C CA . GLN A 1 88 ? -12.076 0.859 19.775 1.00 67.38 88 GLN A CA 1
ATOM 722 C C . GLN A 1 88 ? -11.207 0.673 18.519 1.00 67.38 88 GLN A C 1
ATOM 724 O O . GLN A 1 88 ? -10.627 1.650 18.033 1.00 67.38 88 GLN A O 1
ATOM 729 N N . PRO A 1 89 ? -11.105 -0.552 17.974 1.00 66.12 89 PRO A N 1
ATOM 730 C CA . PRO A 1 89 ? -10.252 -0.843 16.819 1.00 66.12 89 PRO A CA 1
ATOM 731 C C . PRO A 1 89 ? -10.617 -0.005 15.582 1.00 66.12 89 PRO A C 1
ATOM 733 O O . PRO A 1 89 ? -9.745 0.323 14.783 1.00 66.12 89 PRO A O 1
ATOM 736 N N . GLU A 1 90 ? -11.871 0.431 15.475 1.00 70.62 90 GLU A N 1
ATOM 737 C CA . GLU A 1 90 ? -12.406 1.275 14.399 1.00 70.62 90 GLU A CA 1
ATOM 738 C C . GLU A 1 90 ? -11.737 2.651 14.305 1.00 70.62 90 GLU A C 1
ATOM 740 O O . GLU A 1 90 ? -11.598 3.202 13.214 1.00 70.62 90 GLU A O 1
ATOM 745 N N . LYS A 1 91 ? -11.218 3.193 15.416 1.00 73.00 91 LYS A N 1
ATOM 746 C CA . LYS A 1 91 ? -10.478 4.468 15.395 1.00 73.00 91 LYS A CA 1
ATOM 747 C C . LYS A 1 91 ? -9.137 4.371 14.658 1.00 73.00 91 LYS A C 1
ATOM 749 O O . LYS A 1 91 ? -8.491 5.388 14.432 1.00 73.00 91 LYS A O 1
ATOM 754 N N . ARG A 1 92 ? -8.718 3.163 14.266 1.00 72.75 92 ARG A N 1
ATOM 755 C CA . ARG A 1 92 ? -7.533 2.907 13.431 1.00 72.75 92 ARG A CA 1
ATOM 756 C C . ARG A 1 92 ? -7.860 2.798 11.939 1.00 72.75 92 ARG A C 1
ATOM 758 O O . ARG A 1 92 ? -6.945 2.638 11.141 1.00 72.75 92 ARG A O 1
ATOM 765 N N . LEU A 1 93 ? -9.137 2.868 11.563 1.00 74.31 93 LEU A N 1
ATOM 766 C CA . LEU A 1 93 ? -9.605 2.765 10.181 1.00 74.31 93 LEU A CA 1
ATOM 767 C C . LEU A 1 93 ? -9.310 4.001 9.299 1.00 74.31 93 LEU A C 1
ATOM 769 O O . LEU A 1 93 ? -9.076 3.809 8.108 1.00 74.31 93 LEU A O 1
ATOM 773 N N . PRO A 1 94 ? -9.265 5.253 9.808 1.00 80.81 94 PRO A N 1
ATOM 774 C CA . PRO A 1 94 ? -9.097 6.430 8.947 1.00 80.81 94 PRO A CA 1
ATOM 775 C C . PRO A 1 94 ? -7.847 6.444 8.045 1.00 80.81 94 PRO A C 1
ATOM 777 O O . PRO A 1 94 ? -7.975 6.828 6.884 1.00 80.81 94 PRO A O 1
ATOM 780 N N . PRO A 1 95 ? -6.662 5.970 8.475 1.00 78.75 95 PRO A N 1
ATOM 781 C CA . PRO A 1 95 ? -5.506 5.833 7.584 1.00 78.75 95 PRO A CA 1
ATOM 782 C C . PRO A 1 95 ? -5.742 4.883 6.397 1.00 78.75 95 PRO A C 1
ATOM 784 O O . PRO A 1 95 ? -5.178 5.083 5.324 1.00 78.75 95 PRO A O 1
ATOM 787 N N . VAL A 1 96 ? -6.601 3.871 6.559 1.00 81.00 96 VAL A N 1
ATOM 788 C CA . VAL A 1 96 ? -6.919 2.890 5.506 1.00 81.00 96 VAL A CA 1
ATOM 789 C C . VAL A 1 96 ? -7.695 3.543 4.360 1.00 81.00 96 VAL A C 1
ATOM 791 O O . VAL A 1 96 ? -7.477 3.193 3.203 1.00 81.00 96 VAL A O 1
ATOM 794 N N . LEU A 1 97 ? -8.535 4.544 4.651 1.00 83.00 97 LEU A N 1
ATOM 795 C CA . LEU A 1 97 ? -9.263 5.309 3.631 1.00 83.00 97 LEU A CA 1
ATOM 796 C C . LEU A 1 97 ? -8.315 6.047 2.679 1.00 83.00 97 LEU A C 1
ATOM 798 O O . LEU A 1 97 ? -8.564 6.069 1.479 1.00 83.00 97 LEU A O 1
ATOM 802 N N . ALA A 1 98 ? -7.202 6.591 3.179 1.00 84.38 98 ALA A N 1
ATOM 803 C CA . ALA A 1 98 ? -6.194 7.215 2.320 1.00 84.38 98 ALA A CA 1
ATOM 804 C C . ALA A 1 98 ? -5.559 6.189 1.363 1.00 84.38 98 ALA A C 1
ATOM 806 O O . ALA A 1 98 ? -5.418 6.451 0.168 1.00 84.38 98 ALA A O 1
ATOM 807 N N . GLY A 1 99 ? -5.256 4.989 1.871 1.00 82.50 99 GLY A N 1
ATOM 808 C CA . GLY A 1 99 ? -4.790 3.871 1.050 1.00 82.50 99 GLY A CA 1
ATOM 809 C C . GLY A 1 99 ? -5.813 3.449 -0.009 1.00 82.50 99 GLY A C 1
ATOM 810 O O . GLY A 1 99 ? -5.441 3.201 -1.151 1.00 82.50 99 GLY A O 1
ATOM 811 N N . ALA A 1 100 ? -7.105 3.439 0.329 1.00 86.38 100 ALA A N 1
ATOM 812 C CA . ALA A 1 100 ? -8.173 3.045 -0.589 1.00 86.38 100 ALA A CA 1
ATOM 813 C C . ALA A 1 100 ? -8.266 3.929 -1.844 1.00 86.38 100 ALA A C 1
ATOM 815 O O . ALA A 1 100 ? -8.626 3.420 -2.902 1.00 86.38 100 ALA A O 1
ATOM 816 N N . PHE A 1 101 ? -7.903 5.213 -1.759 1.00 87.88 101 PHE A N 1
ATOM 817 C CA . PHE A 1 101 ? -7.808 6.096 -2.930 1.00 87.88 101 PHE A CA 1
ATOM 818 C C . PHE A 1 101 ? -6.456 6.005 -3.641 1.00 87.88 101 PHE A C 1
ATOM 820 O O . PHE A 1 101 ? -6.399 6.122 -4.862 1.00 87.88 101 PHE A O 1
ATOM 827 N N . ALA A 1 102 ? -5.368 5.767 -2.907 1.00 86.94 102 ALA A N 1
ATOM 828 C CA . ALA A 1 102 ? 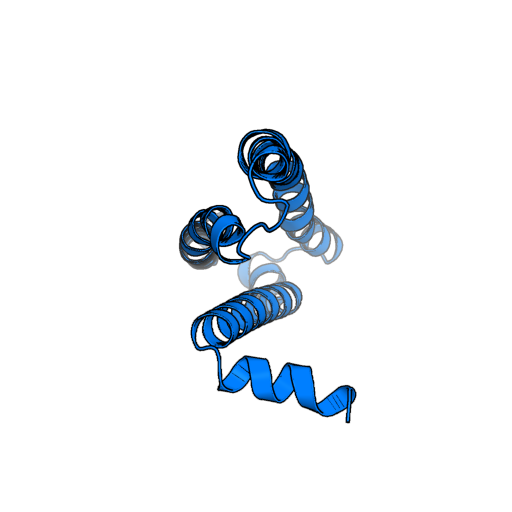-4.036 5.661 -3.496 1.00 86.94 102 ALA A CA 1
ATOM 829 C C . ALA A 1 102 ? -3.909 4.472 -4.469 1.00 86.94 102 ALA A C 1
ATOM 831 O O . ALA A 1 102 ? -3.268 4.606 -5.508 1.00 86.94 102 ALA A O 1
ATOM 832 N N . ILE A 1 103 ? -4.554 3.338 -4.167 1.00 86.88 103 ILE A N 1
ATOM 833 C CA . ILE A 1 103 ? -4.517 2.123 -5.004 1.00 86.88 103 ILE A CA 1
ATOM 834 C C . ILE A 1 103 ? -5.122 2.321 -6.409 1.00 86.88 103 ILE A C 1
ATOM 836 O O . ILE A 1 103 ? -4.445 2.022 -7.388 1.00 86.88 103 ILE A O 1
ATOM 840 N N . PRO A 1 104 ? -6.362 2.814 -6.589 1.00 88.88 104 PRO A N 1
ATOM 841 C CA . PRO A 1 104 ? -6.894 3.041 -7.930 1.00 88.88 104 PRO A CA 1
ATOM 842 C C . PRO A 1 104 ? -6.096 4.104 -8.692 1.00 88.88 104 PRO A C 1
ATOM 844 O O . PRO A 1 104 ? -5.911 3.962 -9.897 1.00 88.88 104 PRO A O 1
ATOM 847 N N . ILE A 1 105 ? -5.571 5.129 -8.009 1.00 90.38 105 ILE A N 1
ATOM 848 C CA . ILE A 1 105 ? -4.704 6.134 -8.639 1.00 90.38 105 ILE A CA 1
ATOM 849 C C . ILE A 1 105 ? -3.418 5.483 -9.162 1.00 90.38 105 ILE A C 1
ATOM 851 O O . ILE A 1 105 ? -3.045 5.730 -10.307 1.00 90.38 105 ILE A O 1
ATOM 855 N N . SER A 1 106 ? -2.762 4.627 -8.371 1.00 87.00 106 SER A N 1
ATOM 856 C CA . SER A 1 106 ? -1.538 3.947 -8.809 1.00 87.00 106 SER A CA 1
ATOM 857 C C . SER A 1 106 ? -1.799 2.975 -9.958 1.00 87.00 106 SER A C 1
ATOM 859 O O . SER A 1 106 ? -1.007 2.929 -10.896 1.00 87.00 106 SER A O 1
ATOM 861 N N . LEU A 1 107 ? -2.927 2.259 -9.942 1.00 87.00 107 LEU A N 1
ATOM 862 C CA . LEU A 1 107 ? -3.329 1.368 -11.034 1.00 87.00 107 LEU A CA 1
ATOM 863 C C . LEU A 1 107 ? -3.607 2.127 -12.332 1.00 87.00 107 LEU A C 1
ATOM 865 O O . LEU A 1 107 ? -3.169 1.695 -13.396 1.00 87.00 107 LEU A O 1
ATOM 869 N N . LEU A 1 108 ? -4.307 3.262 -12.255 1.00 90.00 108 LEU A N 1
ATOM 870 C CA . LEU A 1 108 ? -4.547 4.115 -13.419 1.00 90.00 108 LEU A CA 1
ATOM 871 C C . LEU A 1 108 ? -3.235 4.655 -13.982 1.00 90.00 108 LEU A C 1
ATOM 873 O O . LEU A 1 108 ? -3.043 4.641 -15.195 1.00 90.00 108 LEU A O 1
ATOM 877 N N . TRP A 1 109 ? -2.325 5.084 -13.108 1.00 87.19 109 TRP A N 1
ATOM 878 C CA . TRP A 1 109 ? -1.015 5.572 -13.519 1.00 87.19 109 TRP A CA 1
ATOM 879 C C . TRP A 1 109 ? -0.179 4.466 -14.171 1.00 87.19 109 TRP A C 1
ATOM 881 O O . TRP A 1 109 ? 0.409 4.681 -15.227 1.00 87.19 109 TRP A O 1
ATOM 891 N N . PHE A 1 110 ? -0.177 3.263 -13.594 1.00 83.94 110 PHE A N 1
ATOM 892 C CA . PHE A 1 110 ? 0.519 2.103 -14.149 1.00 83.94 110 PHE A CA 1
ATOM 893 C C . PHE A 1 110 ? -0.049 1.696 -15.514 1.00 83.94 110 PHE A C 1
ATOM 895 O O . PHE A 1 110 ? 0.706 1.523 -16.465 1.00 83.94 110 PHE A O 1
ATOM 902 N N . GLY A 1 111 ? -1.376 1.610 -15.646 1.00 83.31 111 GLY A N 1
ATOM 903 C CA . GLY A 1 111 ? -2.028 1.286 -16.918 1.00 83.31 111 GLY A CA 1
ATOM 904 C C . GLY A 1 111 ? -1.863 2.373 -17.985 1.00 83.31 111 GLY A C 1
ATOM 905 O O . GLY A 1 111 ? -1.811 2.066 -19.174 1.00 83.31 111 GLY A O 1
ATOM 906 N N . TRP A 1 112 ? -1.759 3.642 -17.580 1.00 84.75 112 TRP A N 1
ATOM 907 C CA . TRP A 1 112 ? -1.446 4.742 -18.491 1.00 84.75 112 TRP A CA 1
ATOM 908 C C . TRP A 1 112 ? -0.014 4.637 -19.013 1.00 84.75 112 TRP A C 1
ATOM 910 O O . TRP A 1 112 ? 0.204 4.781 -20.214 1.00 84.75 112 TRP A O 1
ATOM 920 N N . LEU A 1 113 ? 0.944 4.388 -18.116 1.00 81.06 113 LEU A N 1
ATOM 921 C CA . LEU A 1 113 ? 2.351 4.244 -18.472 1.00 81.06 113 LEU A CA 1
ATOM 922 C C . LEU A 1 113 ? 2.626 2.951 -19.237 1.00 81.06 113 LEU A C 1
ATOM 924 O O . LEU A 1 113 ? 3.556 2.930 -20.010 1.00 81.06 113 LEU A O 1
ATOM 928 N N . ALA A 1 114 ? 1.828 1.892 -19.119 1.00 75.50 114 ALA A N 1
ATOM 929 C CA . ALA A 1 114 ? 2.029 0.647 -19.869 1.00 75.50 114 ALA A CA 1
ATOM 930 C C . ALA A 1 114 ? 1.696 0.772 -21.380 1.00 75.50 114 ALA A C 1
ATOM 932 O O . ALA A 1 114 ? 0.908 -0.007 -21.921 1.00 75.50 114 ALA A O 1
ATOM 933 N N . ARG A 1 115 ? 2.266 1.765 -22.073 1.00 76.31 115 ARG A N 1
ATOM 934 C CA . ARG A 1 115 ? 2.119 2.027 -23.508 1.00 76.31 115 ARG A CA 1
ATOM 935 C C . ARG A 1 115 ? 3.490 2.301 -24.132 1.00 76.31 115 ARG A C 1
ATOM 937 O O . ARG A 1 115 ? 4.251 3.079 -23.565 1.00 76.31 115 ARG A O 1
ATOM 944 N N . PRO A 1 116 ? 3.776 1.749 -25.323 1.00 68.44 116 PRO A N 1
ATOM 945 C CA . PRO A 1 116 ? 5.062 1.947 -25.995 1.00 68.44 116 PRO A CA 1
ATOM 946 C C . PRO A 1 116 ? 5.323 3.409 -26.388 1.00 68.44 116 PRO A C 1
ATOM 948 O O . PRO A 1 116 ? 6.473 3.799 -26.532 1.00 68.44 116 PRO A O 1
ATOM 951 N N . ASP A 1 117 ? 4.274 4.226 -26.529 1.00 72.56 117 ASP A N 1
ATOM 952 C CA . ASP A 1 117 ? 4.382 5.636 -26.933 1.00 72.56 117 ASP A CA 1
ATOM 953 C C . ASP A 1 117 ? 4.840 6.578 -25.803 1.00 72.56 117 ASP A C 1
ATOM 955 O O . ASP A 1 117 ? 5.114 7.753 -26.051 1.00 72.56 117 ASP A O 1
ATOM 959 N N . ILE A 1 118 ? 4.872 6.102 -24.554 1.00 66.56 118 ILE A N 1
ATOM 960 C CA . ILE A 1 118 ? 5.180 6.915 -23.373 1.00 66.56 118 ILE A CA 1
ATOM 961 C C . ILE A 1 118 ? 6.462 6.365 -22.741 1.00 66.56 118 ILE A C 1
ATOM 963 O O . ILE A 1 118 ? 6.434 5.321 -22.093 1.00 66.56 118 ILE A O 1
ATOM 967 N N . HIS A 1 119 ? 7.583 7.063 -22.949 1.00 57.62 119 HIS A N 1
ATOM 968 C CA . HIS A 1 119 ? 8.899 6.742 -22.379 1.00 57.62 119 HIS A CA 1
ATOM 969 C C . HIS A 1 119 ? 9.227 7.584 -21.146 1.00 57.62 119 HIS A C 1
ATOM 971 O O . HIS A 1 119 ? 8.876 8.787 -21.138 1.00 57.62 119 HIS A O 1
#

Foldseek 3Di:
DVVCVVVVCLVVPVVNVVVVVVVVVVVVVVVVLVVCVCLCCVQVVDDPVVSVVVVCVVVVVVVVVVVVVVVQCVPPVVVVCPPPVDDDPVSVCPVVVVVVVVVVVVVVVVVVCSHSVHD